Protein AF-A0A969JEP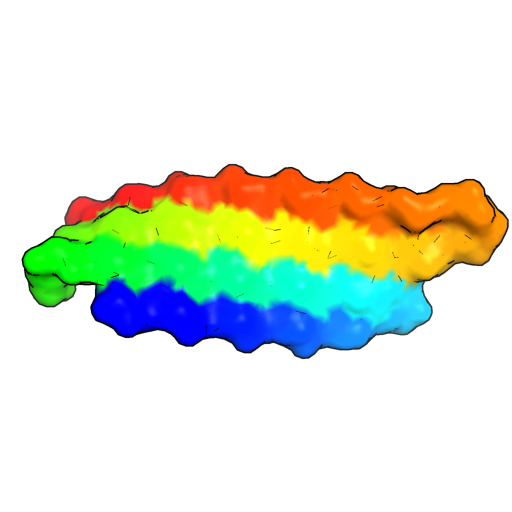4-F1 (afdb_monomer_lite)

Sequence (58 aa):
MVVTAHARFLAVGWHLKADYTYLFNDRFGIGGRVTYHSFFQTRNSNYKSVGINVNVKF

Foldseek 3Di:
DDKDWDWDDDPFWIKIKIKDWDAPDPQWIKIKIWIWTWGNDPDDDTDIDIDIDIDTGD

pLDDT: mean 70.38, std 10.32, range [45.94, 84.0]

Radius of gyration: 14.9 Å; chains: 1; bounding box: 37×14×36 Å

Structure (mmCIF, N/CA/C/O backbone):
data_AF-A0A969JEP4-F1
#
_entry.id   AF-A0A969JEP4-F1
#
loop_
_atom_site.group_PDB
_atom_site.id
_atom_site.type_symbol
_atom_site.label_atom_id
_atom_site.label_alt_id
_atom_site.label_comp_id
_atom_site.label_asym_id
_atom_site.label_entity_id
_atom_site.label_seq_id
_atom_site.pdbx_PDB_ins_code
_atom_site.Cartn_x
_atom_site.Cartn_y
_atom_site.Cartn_z
_atom_site.occupancy
_atom_site.B_iso_or_equiv
_atom_site.auth_seq_id
_atom_site.auth_comp_id
_atom_site.auth_asym_id
_atom_site.auth_atom_id
_atom_site.pdbx_PDB_model_num
ATOM 1 N N . MET A 1 1 ? -14.621 -3.268 8.018 1.00 66.44 1 MET A N 1
ATOM 2 C CA . MET A 1 1 ? -13.295 -3.422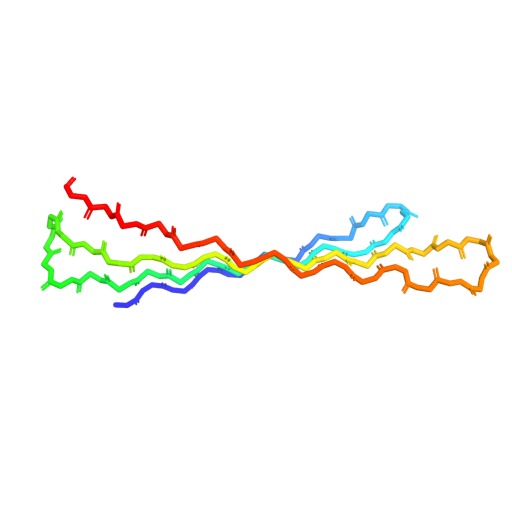 7.377 1.00 66.44 1 MET A CA 1
ATOM 3 C C . MET A 1 1 ? -13.398 -2.896 5.957 1.00 66.44 1 MET A C 1
ATOM 5 O O . MET A 1 1 ? -14.286 -3.338 5.242 1.00 66.44 1 MET A O 1
ATOM 9 N N . VAL A 1 2 ? -12.549 -1.939 5.577 1.00 72.19 2 VAL A N 1
ATOM 10 C CA . VAL A 1 2 ? -12.510 -1.378 4.216 1.00 72.19 2 VAL A CA 1
ATOM 11 C C . VAL A 1 2 ? -11.124 -1.629 3.635 1.00 72.19 2 VAL A C 1
ATOM 13 O O . VAL A 1 2 ? -10.118 -1.348 4.290 1.00 72.19 2 VAL A O 1
ATOM 16 N N . VAL A 1 3 ? -11.083 -2.181 2.422 1.00 77.12 3 VAL A N 1
ATOM 17 C CA . VAL A 1 3 ? -9.848 -2.435 1.675 1.00 77.12 3 VAL A CA 1
ATOM 18 C C . VAL A 1 3 ? -9.966 -1.760 0.326 1.00 77.12 3 VAL A C 1
ATOM 20 O O . VAL A 1 3 ? -10.900 -2.040 -0.422 1.00 77.12 3 VAL A O 1
ATOM 23 N N . THR A 1 4 ? -9.002 -0.902 0.011 1.00 79.00 4 THR A N 1
ATOM 24 C CA . THR A 1 4 ? -8.954 -0.218 -1.277 1.00 79.00 4 THR A CA 1
ATOM 25 C C . THR A 1 4 ? -7.595 -0.447 -1.911 1.00 79.00 4 THR A C 1
ATOM 27 O O . THR A 1 4 ? -6.566 -0.122 -1.324 1.00 79.00 4 THR A O 1
ATOM 30 N N . ALA A 1 5 ? -7.580 -0.999 -3.121 1.00 75.56 5 ALA A N 1
ATOM 31 C CA . ALA A 1 5 ? -6.363 -1.223 -3.886 1.00 75.56 5 ALA A CA 1
ATOM 32 C C . ALA A 1 5 ? -6.411 -0.437 -5.197 1.00 75.56 5 ALA A C 1
ATOM 34 O O . ALA A 1 5 ? -7.430 -0.409 -5.881 1.00 75.56 5 ALA A O 1
ATOM 35 N N . HIS A 1 6 ? -5.293 0.189 -5.546 1.00 78.75 6 HIS A N 1
ATOM 36 C CA . HIS A 1 6 ? -5.118 0.953 -6.770 1.00 78.75 6 HIS A CA 1
ATOM 37 C C . HIS A 1 6 ? -3.860 0.482 -7.490 1.00 78.75 6 HIS A C 1
ATOM 39 O O . HIS A 1 6 ? -2.777 0.429 -6.905 1.00 78.75 6 HIS A O 1
ATOM 45 N N . ALA A 1 7 ? -4.008 0.176 -8.776 1.00 77.38 7 ALA A N 1
ATOM 46 C CA . ALA A 1 7 ? -2.910 -0.134 -9.678 1.00 77.38 7 ALA A CA 1
ATOM 47 C C . ALA A 1 7 ? -2.817 0.963 -10.737 1.00 77.38 7 ALA A C 1
ATOM 49 O O . ALA A 1 7 ? -3.815 1.300 -11.374 1.00 77.38 7 ALA A O 1
ATOM 50 N N . ARG A 1 8 ? -1.625 1.524 -10.938 1.00 78.00 8 ARG A N 1
ATOM 51 C CA . ARG A 1 8 ? -1.366 2.493 -12.003 1.00 78.00 8 ARG A CA 1
ATOM 52 C C . ARG A 1 8 ? -0.145 2.077 -12.807 1.00 78.00 8 ARG A C 1
ATOM 54 O O . ARG A 1 8 ? 0.936 1.883 -12.250 1.00 78.00 8 ARG A O 1
ATOM 61 N N . PHE A 1 9 ? -0.318 2.013 -14.122 1.00 73.62 9 PHE A N 1
ATOM 62 C CA . PHE A 1 9 ? 0.784 1.900 -15.069 1.00 73.62 9 PHE A CA 1
ATOM 63 C C . PHE A 1 9 ? 1.388 3.284 -15.319 1.00 73.62 9 PHE A C 1
ATOM 65 O O . PHE A 1 9 ? 0.676 4.273 -15.506 1.00 73.62 9 PHE A O 1
ATOM 72 N N . LEU A 1 10 ? 2.712 3.359 -15.277 1.00 73.94 10 LEU A N 1
ATOM 73 C CA . LEU A 1 10 ? 3.508 4.538 -15.591 1.00 73.94 10 LEU A CA 1
ATOM 74 C C . LEU A 1 10 ? 4.367 4.213 -16.814 1.00 73.94 10 LEU A C 1
ATOM 76 O O . LEU A 1 10 ? 4.705 3.056 -17.051 1.00 73.94 10 LEU A O 1
ATOM 80 N N . ALA A 1 11 ? 4.784 5.237 -17.559 1.00 72.00 11 ALA A N 1
ATOM 81 C CA . ALA A 1 11 ? 5.655 5.059 -18.726 1.00 72.00 11 ALA A CA 1
ATOM 82 C C . ALA A 1 11 ? 6.963 4.300 -18.406 1.00 72.00 11 ALA A C 1
ATOM 84 O O . ALA A 1 11 ? 7.565 3.699 -19.287 1.00 72.00 11 ALA A O 1
ATOM 85 N N . VAL A 1 12 ? 7.381 4.308 -17.138 1.00 75.44 12 VAL A N 1
ATOM 86 C CA . VAL A 1 12 ? 8.631 3.717 -16.643 1.00 75.44 12 VAL A CA 1
ATOM 87 C C . VAL A 1 12 ? 8.402 2.643 -15.579 1.00 75.44 12 VAL A C 1
ATOM 89 O O . VAL A 1 12 ? 9.319 2.346 -14.824 1.00 75.44 12 VAL A O 1
ATOM 92 N N . GLY A 1 13 ? 7.195 2.084 -15.437 1.00 75.62 13 GLY A N 1
ATOM 93 C CA . GLY A 1 13 ? 6.943 1.114 -14.369 1.00 75.62 13 GLY A CA 1
ATOM 94 C C . GLY A 1 13 ? 5.482 0.863 -14.031 1.00 75.62 13 GLY A C 1
ATOM 95 O O . GLY A 1 13 ? 4.565 1.310 -14.714 1.00 75.62 13 GLY A O 1
ATOM 96 N N . TRP A 1 14 ? 5.261 0.184 -12.912 1.00 74.75 14 TRP A N 1
ATOM 97 C CA . TRP A 1 14 ? 3.940 0.026 -12.316 1.00 74.75 14 TRP A CA 1
ATOM 98 C C . TRP A 1 14 ? 3.979 0.332 -10.822 1.00 74.75 14 TRP A C 1
ATOM 100 O O . TRP A 1 14 ? 4.968 0.108 -10.122 1.00 74.75 14 TRP A O 1
ATOM 110 N N . HIS A 1 15 ? 2.873 0.887 -10.347 1.00 78.56 15 HIS A N 1
ATOM 111 C CA . HIS A 1 15 ? 2.667 1.300 -8.971 1.00 78.56 15 HIS A CA 1
ATOM 112 C C . HIS A 1 15 ? 1.416 0.590 -8.454 1.00 78.56 15 HIS A C 1
ATOM 114 O O . HIS A 1 15 ? 0.334 0.754 -9.018 1.00 78.56 15 HIS A O 1
ATOM 120 N N . LEU A 1 16 ? 1.571 -0.192 -7.386 1.00 80.00 16 LEU A N 1
ATOM 121 C CA . LEU A 1 16 ? 0.470 -0.767 -6.617 1.00 80.00 16 LEU A CA 1
ATOM 122 C C . LEU A 1 16 ? 0.394 -0.087 -5.252 1.00 80.00 16 LEU A C 1
ATOM 124 O O . LEU A 1 16 ? 1.389 0.009 -4.539 1.00 80.00 16 LEU A O 1
ATOM 128 N N . LYS A 1 17 ? -0.795 0.355 -4.867 1.00 82.94 17 LYS A N 1
ATOM 129 C CA . LYS A 1 17 ? -1.070 0.899 -3.540 1.00 82.94 17 LYS A CA 1
ATOM 130 C C . LYS A 1 17 ? -2.275 0.180 -2.959 1.00 82.94 17 LYS A C 1
ATOM 132 O O . LYS A 1 17 ? -3.319 0.136 -3.599 1.00 82.94 17 LYS A O 1
ATOM 137 N N . ALA A 1 18 ? -2.136 -0.350 -1.754 1.00 80.94 18 ALA A N 1
ATOM 138 C CA . ALA A 1 18 ? -3.225 -0.945 -0.997 1.00 80.94 18 ALA A CA 1
ATOM 139 C C . ALA A 1 18 ? -3.374 -0.213 0.337 1.00 80.94 18 ALA A C 1
ATOM 141 O O . ALA A 1 18 ? -2.413 -0.085 1.096 1.00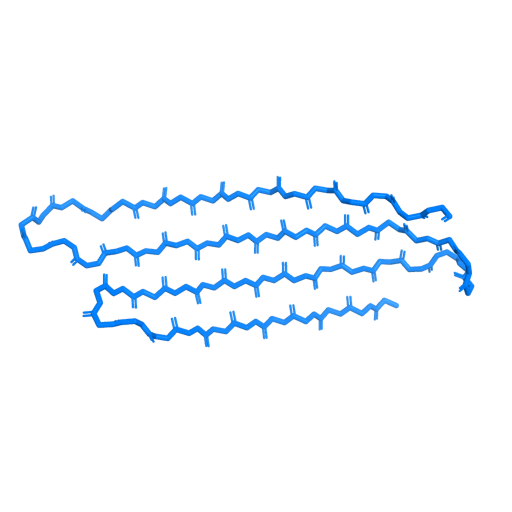 80.94 18 ALA A O 1
ATOM 142 N N . ASP A 1 19 ? -4.580 0.263 0.614 1.00 84.00 19 ASP A N 1
ATOM 143 C CA . ASP A 1 19 ? -4.977 0.832 1.891 1.00 84.00 19 ASP A CA 1
ATOM 144 C C . ASP A 1 19 ? -5.917 -0.164 2.584 1.00 84.00 19 ASP A C 1
ATOM 146 O O . ASP A 1 19 ? -6.910 -0.618 2.014 1.00 84.00 19 ASP A O 1
ATOM 150 N N . TYR A 1 20 ? -5.596 -0.507 3.824 1.00 81.06 20 TYR A N 1
ATOM 151 C CA . TYR A 1 20 ? -6.427 -1.303 4.715 1.00 81.06 20 TYR A CA 1
ATOM 152 C C . TYR A 1 20 ? -6.841 -0.426 5.890 1.00 81.06 20 TYR A C 1
ATOM 154 O O . TYR A 1 20 ? -6.006 0.252 6.487 1.00 81.06 20 TYR A O 1
ATOM 162 N N . THR A 1 21 ? -8.122 -0.420 6.244 1.00 80.56 21 THR A N 1
ATOM 163 C CA . THR A 1 21 ? -8.603 0.254 7.455 1.00 80.56 21 THR A CA 1
ATOM 164 C C . THR A 1 21 ? -9.591 -0.630 8.200 1.00 80.56 21 THR A C 1
ATOM 166 O O . THR A 1 21 ? -10.604 -1.089 7.657 1.00 80.56 21 THR A O 1
ATOM 169 N N . TYR A 1 22 ? -9.296 -0.845 9.476 1.00 80.06 22 TYR A N 1
ATOM 170 C CA . TYR A 1 22 ? -10.179 -1.491 10.426 1.00 80.06 22 TYR A CA 1
ATOM 171 C C . TYR A 1 22 ? -10.743 -0.444 11.382 1.00 80.06 22 TYR A C 1
ATOM 173 O O . TYR A 1 22 ? -9.991 0.223 12.088 1.00 80.06 22 TYR A O 1
ATOM 181 N N . LEU A 1 23 ? -12.065 -0.294 11.383 1.00 82.88 23 LEU A N 1
ATOM 182 C CA . LEU A 1 23 ? -12.787 0.566 12.315 1.00 82.88 23 LEU A CA 1
ATOM 183 C C . LEU A 1 23 ? -13.231 -0.293 13.500 1.00 82.88 23 LEU A C 1
ATOM 185 O O . LEU A 1 23 ? -13.892 -1.310 13.299 1.00 82.88 23 LEU A O 1
ATOM 189 N N . PHE A 1 24 ? -12.857 0.109 14.712 1.00 80.56 24 PHE A N 1
ATOM 190 C CA . PHE A 1 24 ? -13.363 -0.481 15.954 1.00 80.56 24 PHE A CA 1
ATOM 191 C C . PHE A 1 24 ? -14.741 0.090 16.315 1.00 80.56 24 PHE A C 1
ATOM 193 O O . PHE A 1 24 ? -15.542 -0.588 16.944 1.00 80.56 24 PHE A O 1
ATOM 200 N N . ASN A 1 25 ? -14.993 1.339 15.913 1.00 77.94 25 ASN A N 1
ATOM 201 C CA . ASN A 1 25 ? -16.256 2.068 16.023 1.00 77.94 25 ASN A CA 1
ATOM 202 C C . ASN A 1 25 ? -16.265 3.202 14.979 1.00 77.94 25 ASN A C 1
ATOM 204 O O . ASN A 1 25 ? -15.231 3.470 14.367 1.00 77.94 25 ASN A O 1
ATOM 208 N N . ASP A 1 26 ? -17.376 3.932 14.834 1.00 77.25 26 ASP A N 1
ATOM 209 C CA . ASP A 1 26 ? -17.513 5.038 13.858 1.00 77.25 26 ASP A CA 1
ATOM 210 C C . ASP A 1 26 ? -16.469 6.164 14.006 1.00 77.25 26 ASP A C 1
ATOM 212 O O . ASP A 1 26 ? -16.307 6.990 13.110 1.00 77.25 26 ASP A O 1
ATOM 216 N N . ARG A 1 27 ? -15.759 6.213 15.142 1.00 68.25 27 ARG A N 1
ATOM 217 C CA . ARG A 1 27 ? -14.773 7.253 15.481 1.00 68.25 27 ARG A CA 1
ATOM 218 C C . ARG A 1 27 ? -13.334 6.753 15.616 1.00 68.25 27 ARG A C 1
ATOM 220 O O . ARG A 1 27 ? -12.427 7.564 15.541 1.00 68.25 27 ARG A O 1
ATOM 227 N N . PHE A 1 28 ? -13.111 5.448 15.790 1.00 72.75 28 PHE A N 1
ATOM 228 C CA . PHE A 1 28 ? -11.779 4.895 16.059 1.00 72.75 28 PHE A CA 1
ATOM 229 C C . PHE A 1 28 ? -11.428 3.798 15.069 1.00 72.75 28 PHE A C 1
ATOM 231 O O . PHE A 1 28 ? -12.183 2.840 14.890 1.00 72.75 28 PHE A O 1
ATOM 238 N N . GLY A 1 29 ? -10.241 3.896 14.474 1.00 75.94 29 GLY A N 1
ATOM 239 C CA . GLY A 1 29 ? -9.757 2.883 13.552 1.00 75.94 29 GLY A CA 1
ATOM 240 C C . GLY A 1 29 ? -8.245 2.845 13.421 1.00 75.94 29 GLY A C 1
ATOM 241 O O . GLY A 1 29 ? -7.548 3.848 13.570 1.00 75.94 29 GLY A O 1
ATOM 242 N N . ILE A 1 30 ? -7.750 1.656 13.099 1.00 79.06 30 ILE A N 1
ATOM 243 C CA . ILE A 1 30 ? -6.361 1.424 12.726 1.00 79.06 30 ILE A CA 1
ATOM 244 C C . ILE A 1 30 ? -6.279 1.188 11.223 1.00 79.06 30 ILE A C 1
ATOM 246 O O . ILE A 1 30 ? -7.049 0.416 10.646 1.00 79.06 30 ILE A O 1
ATOM 250 N N . GLY A 1 31 ? -5.346 1.879 10.580 1.00 80.00 31 GLY A N 1
ATOM 251 C CA . GLY A 1 31 ? -5.099 1.774 9.155 1.00 80.00 31 GLY A CA 1
ATOM 252 C C . GLY A 1 31 ? -3.662 1.384 8.854 1.00 80.00 31 GLY A C 1
ATOM 253 O O . GLY A 1 31 ? -2.727 1.738 9.570 1.00 80.00 31 GLY A O 1
ATOM 254 N N . GLY A 1 32 ? -3.484 0.666 7.755 1.00 76.94 32 GLY A N 1
ATOM 255 C CA . GLY A 1 32 ? -2.189 0.366 7.168 1.00 76.94 32 GLY A CA 1
ATOM 256 C C . GLY A 1 32 ? -2.231 0.662 5.679 1.00 76.94 32 GLY A C 1
ATOM 257 O O . GLY A 1 32 ? -3.202 0.338 5.003 1.00 76.94 32 GLY A O 1
ATOM 258 N N . ARG A 1 33 ? -1.176 1.273 5.157 1.00 81.50 33 ARG A N 1
ATOM 259 C CA . ARG A 1 33 ? -0.964 1.489 3.732 1.00 81.50 33 ARG A CA 1
ATOM 260 C C . ARG A 1 33 ? 0.285 0.745 3.304 1.00 81.50 33 ARG A C 1
ATOM 262 O O . ARG A 1 33 ? 1.362 0.976 3.847 1.00 81.50 33 ARG A O 1
ATOM 269 N N . VAL A 1 34 ? 0.139 -0.103 2.299 1.00 78.81 34 VAL A N 1
ATOM 270 C CA . VAL A 1 34 ? 1.247 -0.765 1.621 1.00 78.81 34 VAL A CA 1
ATOM 271 C C . VAL A 1 34 ? 1.378 -0.145 0.242 1.00 78.81 34 VAL A C 1
ATOM 273 O O . VAL A 1 34 ? 0.449 -0.195 -0.565 1.00 78.81 34 VAL A O 1
ATOM 276 N N . THR A 1 35 ? 2.536 0.443 -0.030 1.00 77.81 35 THR A N 1
ATOM 277 C CA . THR A 1 35 ? 2.859 0.988 -1.345 1.00 77.81 35 THR A CA 1
ATOM 278 C C . THR A 1 35 ? 3.993 0.186 -1.956 1.00 77.81 35 THR A C 1
ATOM 280 O O . THR A 1 35 ? 5.028 -0.026 -1.326 1.00 77.81 35 THR A O 1
ATOM 283 N N . TYR A 1 36 ? 3.792 -0.240 -3.195 1.00 74.56 36 TYR A N 1
ATOM 284 C CA . TYR A 1 36 ? 4.748 -0.974 -3.997 1.00 74.56 36 TYR A CA 1
ATOM 285 C C . TYR A 1 36 ? 5.033 -0.211 -5.290 1.00 74.56 36 TYR A C 1
ATOM 287 O O . TYR A 1 36 ? 4.117 0.133 -6.043 1.00 74.56 36 TYR A O 1
ATOM 295 N N . HIS A 1 37 ? 6.316 -0.034 -5.592 1.00 73.19 37 HIS A N 1
ATOM 296 C CA . HIS A 1 37 ? 6.778 0.521 -6.860 1.00 73.19 37 HIS A CA 1
ATOM 297 C C . HIS A 1 37 ? 7.740 -0.443 -7.559 1.00 73.19 37 HIS A C 1
ATOM 299 O O . HIS A 1 37 ? 8.691 -0.925 -6.940 1.00 73.19 37 HIS A O 1
ATOM 305 N N . SER A 1 38 ? 7.506 -0.683 -8.852 1.00 70.75 38 SER A N 1
ATOM 306 C CA . SER A 1 38 ? 8.474 -1.294 -9.768 1.00 70.75 38 SER A CA 1
ATOM 307 C C . SER A 1 38 ? 8.770 -0.325 -10.897 1.00 70.75 38 SER A C 1
ATOM 309 O O . SER A 1 38 ? 7.843 0.164 -11.542 1.00 70.75 38 SER A O 1
ATOM 311 N N . PHE A 1 39 ? 10.051 -0.107 -11.175 1.00 73.88 39 PHE A N 1
ATOM 312 C CA . PHE A 1 39 ? 10.507 0.718 -12.288 1.00 73.88 39 PHE A CA 1
ATOM 313 C C . PHE A 1 39 ? 11.169 -0.157 -13.355 1.00 73.88 39 PHE A C 1
ATOM 315 O O . PHE A 1 39 ? 12.035 -0.974 -13.046 1.00 73.88 39 PHE A O 1
ATOM 322 N N . PHE A 1 40 ? 10.756 0.012 -14.609 1.00 67.06 40 PHE A N 1
ATOM 323 C CA . PHE A 1 40 ? 11.410 -0.570 -15.773 1.00 67.06 40 PHE A CA 1
ATOM 324 C C . PHE A 1 40 ? 12.646 0.273 -16.080 1.00 67.06 40 PHE A C 1
ATOM 326 O O . PHE A 1 40 ? 12.567 1.288 -16.770 1.00 67.06 40 PHE A O 1
ATOM 333 N N . GLN A 1 41 ? 13.793 -0.108 -15.528 1.00 59.47 41 GLN A N 1
ATOM 334 C CA . GLN A 1 41 ? 15.047 0.543 -15.875 1.00 59.47 41 GLN A CA 1
ATOM 335 C C . GLN A 1 41 ? 15.639 -0.125 -17.115 1.00 59.47 41 GLN A C 1
ATOM 337 O O . GLN A 1 41 ? 15.918 -1.326 -17.132 1.00 59.47 41 GLN A O 1
ATOM 342 N N . THR A 1 42 ? 15.836 0.660 -18.171 1.00 55.19 42 THR A N 1
ATOM 343 C CA . THR A 1 42 ? 16.584 0.254 -19.360 1.00 55.19 42 THR A CA 1
ATOM 344 C C . THR A 1 42 ? 18.008 -0.106 -18.918 1.00 55.19 42 THR A C 1
ATOM 346 O O . THR A 1 42 ? 18.782 0.772 -18.554 1.00 55.19 42 THR A O 1
ATOM 349 N N . ARG A 1 43 ? 18.330 -1.408 -18.948 1.00 53.03 43 ARG A N 1
ATOM 350 C CA . ARG A 1 43 ? 19.519 -2.099 -18.389 1.00 53.03 43 ARG A CA 1
ATOM 351 C C . ARG A 1 43 ? 19.390 -2.558 -16.927 1.00 53.03 43 ARG A C 1
ATOM 353 O O . ARG A 1 43 ? 20.050 -2.065 -16.024 1.00 53.03 43 ARG A O 1
ATOM 360 N N . ASN A 1 44 ? 18.624 -3.636 -16.771 1.00 50.19 44 ASN A N 1
ATOM 361 C CA . ASN A 1 44 ? 18.957 -4.784 -15.920 1.00 50.19 44 ASN A CA 1
ATOM 362 C C . ASN A 1 44 ? 19.101 -4.552 -14.404 1.00 50.19 44 ASN A C 1
ATOM 364 O O . ASN A 1 44 ? 19.968 -5.149 -13.773 1.00 50.19 44 ASN A O 1
ATOM 368 N N . SER A 1 45 ? 18.234 -3.740 -13.798 1.00 45.94 45 SER A N 1
ATOM 369 C CA . SER A 1 45 ? 18.018 -3.809 -12.350 1.00 45.94 45 SER A CA 1
ATOM 370 C C . SER A 1 45 ? 16.600 -3.355 -12.007 1.00 45.94 45 SER A C 1
ATOM 372 O O . SER A 1 45 ? 16.247 -2.189 -12.171 1.00 45.94 45 SER A O 1
ATOM 374 N N . ASN A 1 46 ? 15.749 -4.296 -11.592 1.00 54.38 46 ASN A N 1
ATOM 375 C CA . ASN A 1 46 ? 14.394 -3.999 -11.134 1.00 54.38 46 ASN A CA 1
ATOM 376 C C . ASN A 1 46 ? 14.477 -3.460 -9.700 1.00 54.38 46 ASN A C 1
ATOM 378 O O . ASN A 1 46 ? 14.617 -4.233 -8.752 1.00 54.38 46 ASN A O 1
ATOM 382 N N . TYR A 1 47 ? 14.393 -2.142 -9.521 1.00 51.38 47 TYR A N 1
ATOM 383 C CA . TYR A 1 47 ? 14.305 -1.553 -8.186 1.00 51.38 47 TYR A CA 1
ATOM 384 C C . T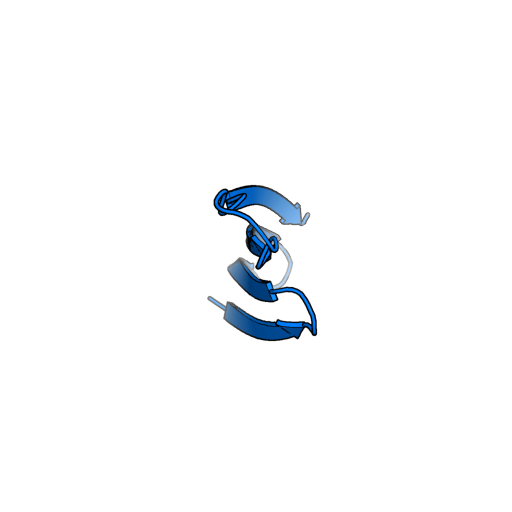YR A 1 47 ? 12.899 -1.785 -7.615 1.00 51.38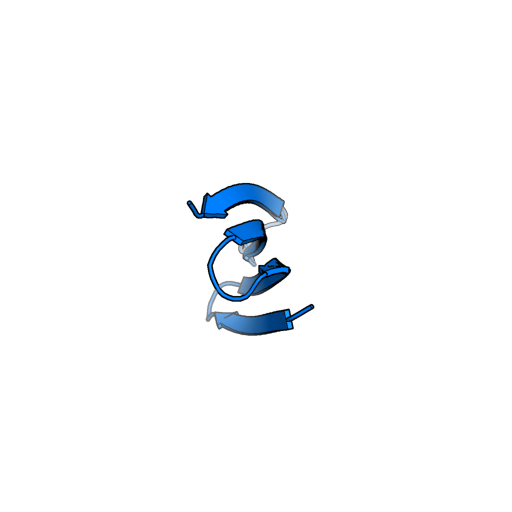 47 TYR A C 1
ATOM 386 O O . TYR A 1 47 ? 11.908 -1.287 -8.153 1.00 51.38 47 TYR A O 1
ATOM 394 N N . LYS A 1 48 ? 12.823 -2.555 -6.523 1.00 55.38 48 LYS A N 1
ATOM 395 C CA . LYS A 1 48 ? 11.600 -2.856 -5.768 1.00 55.38 48 LYS A CA 1
ATOM 396 C C . LYS A 1 48 ? 11.625 -2.078 -4.456 1.00 55.38 48 LYS A C 1
ATOM 398 O O . LYS A 1 48 ? 12.437 -2.376 -3.586 1.00 55.38 48 LYS A O 1
ATOM 403 N N . SER A 1 49 ? 10.731 -1.105 -4.298 1.00 56.19 49 SER A N 1
ATOM 404 C CA . SER A 1 49 ? 10.531 -0.418 -3.016 1.00 56.19 49 SER A CA 1
ATOM 405 C C . SER A 1 49 ? 9.162 -0.782 -2.452 1.00 56.19 49 SER A C 1
ATOM 407 O O . SER A 1 49 ? 8.148 -0.628 -3.137 1.00 56.19 49 SER A O 1
ATOM 409 N N . VAL A 1 50 ? 9.147 -1.304 -1.222 1.00 59.19 50 VAL A N 1
ATOM 410 C CA . VAL A 1 50 ? 7.932 -1.598 -0.454 1.00 59.19 50 VAL A CA 1
ATOM 411 C C . VAL A 1 50 ? 7.939 -0.695 0.771 1.00 59.19 50 VAL A C 1
ATOM 413 O O . VAL A 1 50 ? 8.781 -0.848 1.651 1.00 59.19 50 VAL A O 1
ATOM 416 N N . GLY A 1 51 ? 7.008 0.254 0.821 1.00 57.44 51 GLY A N 1
ATOM 417 C CA . GLY A 1 51 ? 6.784 1.100 1.989 1.00 57.44 51 GLY A CA 1
ATOM 418 C C . GLY A 1 51 ? 5.538 0.644 2.737 1.00 57.44 51 GLY A C 1
ATOM 419 O O . GLY A 1 51 ? 4.461 0.587 2.143 1.00 57.44 51 GLY A O 1
ATOM 420 N N . ILE A 1 52 ? 5.670 0.348 4.032 1.00 61.22 52 ILE A N 1
ATOM 421 C CA . ILE A 1 52 ? 4.535 0.109 4.931 1.00 61.22 52 ILE A CA 1
ATOM 422 C C . ILE A 1 52 ? 4.363 1.360 5.789 1.00 61.22 52 ILE A C 1
ATOM 424 O O . ILE A 1 52 ? 5.270 1.757 6.516 1.00 61.22 52 ILE A O 1
ATOM 428 N N . ASN A 1 53 ? 3.206 2.002 5.694 1.00 63.00 53 ASN A N 1
ATOM 42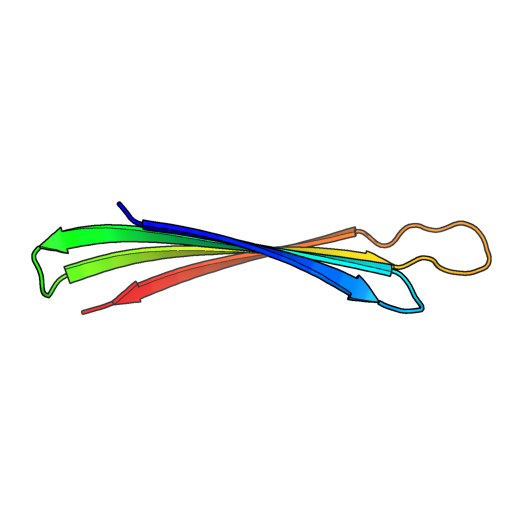9 C CA . ASN A 1 53 ? 2.840 3.151 6.509 1.00 63.00 53 ASN A CA 1
ATOM 430 C C . ASN A 1 53 ? 1.635 2.774 7.374 1.00 63.00 53 ASN A C 1
ATOM 432 O O . ASN A 1 53 ? 0.552 2.544 6.850 1.00 63.00 53 ASN A O 1
ATOM 436 N N . VAL A 1 54 ? 1.823 2.686 8.689 1.00 63.88 54 VAL A N 1
ATOM 437 C CA . VAL A 1 54 ? 0.731 2.449 9.643 1.00 63.88 54 VAL A CA 1
ATOM 438 C C . VAL A 1 54 ? 0.216 3.806 10.114 1.00 63.88 54 VAL A C 1
ATOM 440 O O . VAL A 1 54 ? 0.997 4.645 10.558 1.00 63.88 54 VAL A O 1
ATOM 443 N N . ASN A 1 55 ? -1.088 4.039 9.989 1.00 61.12 55 ASN A N 1
ATOM 444 C CA . ASN A 1 55 ? -1.746 5.269 10.412 1.00 61.12 55 ASN A CA 1
ATOM 445 C C . ASN A 1 55 ? -2.829 4.923 11.440 1.00 61.12 55 ASN A C 1
ATOM 447 O O . ASN A 1 55 ? -3.775 4.199 11.133 1.00 61.12 55 ASN A O 1
ATOM 451 N N . VAL A 1 56 ? -2.680 5.430 12.664 1.00 58.03 56 VAL A N 1
ATOM 452 C CA . VAL A 1 56 ? -3.695 5.316 13.720 1.00 58.03 56 VAL A CA 1
ATOM 453 C C . VAL A 1 56 ? -4.512 6.606 13.713 1.00 58.03 56 VAL A C 1
ATOM 455 O O . VAL A 1 56 ? -3.932 7.687 13.814 1.00 58.03 56 VAL A O 1
ATOM 458 N N . LYS A 1 57 ? -5.836 6.499 13.548 1.00 57.56 57 LYS A N 1
ATOM 459 C CA . LYS A 1 57 ? -6.758 7.643 13.596 1.00 57.56 57 LYS A CA 1
ATOM 460 C C . LYS A 1 57 ? -7.493 7.648 14.940 1.00 57.56 57 LYS A C 1
ATOM 462 O O . LYS A 1 57 ? -8.059 6.618 15.315 1.00 57.56 57 LYS A O 1
ATOM 467 N N . PHE A 1 58 ? -7.454 8.791 15.626 1.00 52.44 58 PHE A N 1
ATOM 468 C CA . PHE A 1 58 ? -8.132 9.077 16.896 1.00 52.44 58 PHE A CA 1
ATOM 469 C C . PHE A 1 58 ? -9.218 10.132 16.687 1.00 52.44 58 PHE A C 1
ATOM 471 O O . PHE A 1 58 ? -9.017 10.984 15.787 1.00 52.44 58 PHE A O 1
#

Secondary structure (DSSP, 8-state):
-EEEEEEEEETTEEEEEEEEEEEEETTEEEEEEEEEEEE--SSS---EEEEEEEEEE-